Protein AF-A0AAN5D560-F1 (afdb_monomer_lite)

Radius of gyration: 18.94 Å; chains: 1; bounding box: 52×30×64 Å

Organism: NCBI:txid1317129

Structure (mmCIF, N/CA/C/O backbone):
data_AF-A0AAN5D560-F1
#
_entry.id   AF-A0AAN5D560-F1
#
loop_
_atom_site.group_PDB
_atom_site.id
_atom_site.type_symbol
_atom_site.label_atom_id
_atom_site.label_alt_id
_atom_site.label_comp_id
_atom_site.label_asym_id
_atom_site.label_entity_id
_atom_site.label_seq_id
_atom_site.pdbx_PDB_ins_code
_atom_site.Cartn_x
_atom_site.Cartn_y
_atom_site.Cartn_z
_atom_site.occupancy
_atom_site.B_iso_or_equiv
_atom_site.auth_seq_id
_atom_site.auth_comp_id
_atom_site.auth_asym_id
_atom_site.auth_atom_id
_atom_site.pdbx_PDB_model_num
ATOM 1 N N . MET A 1 1 ? -38.158 -0.049 -50.912 1.00 44.09 1 MET A N 1
ATOM 2 C CA . MET A 1 1 ? -36.738 -0.466 -51.011 1.00 44.09 1 MET A CA 1
ATOM 3 C C . MET A 1 1 ? -35.885 0.673 -50.455 1.00 44.09 1 MET A C 1
ATOM 5 O O . MET A 1 1 ? -36.046 1.778 -50.936 1.00 44.09 1 MET A O 1
ATOM 9 N N . ARG A 1 2 ? -35.278 0.492 -49.265 1.00 40.09 2 ARG A N 1
ATOM 10 C CA . ARG A 1 2 ? -33.822 0.258 -49.042 1.00 40.09 2 ARG A CA 1
ATOM 11 C C . ARG A 1 2 ? -32.979 1.523 -49.343 1.00 40.09 2 ARG A C 1
ATOM 13 O O . ARG A 1 2 ? -33.042 1.983 -50.466 1.00 40.09 2 ARG A O 1
ATOM 20 N N . ARG A 1 3 ? -32.136 2.101 -48.473 1.00 41.16 3 ARG A N 1
ATOM 21 C CA . ARG A 1 3 ? -31.584 1.776 -47.135 1.00 41.16 3 ARG A CA 1
ATOM 22 C C . ARG A 1 3 ? -31.164 3.099 -46.463 1.00 41.16 3 ARG A C 1
ATOM 24 O O . ARG A 1 3 ? -30.645 3.967 -47.154 1.00 41.16 3 ARG A O 1
ATOM 31 N N . ILE A 1 4 ? -31.324 3.220 -45.144 1.00 56.84 4 ILE A N 1
ATOM 32 C CA . ILE A 1 4 ? -30.676 4.275 -44.348 1.00 56.84 4 ILE A CA 1
ATOM 33 C C . ILE A 1 4 ? -29.247 3.809 -44.052 1.00 56.84 4 ILE A C 1
ATOM 35 O O . ILE A 1 4 ? -29.048 2.684 -43.595 1.00 56.84 4 ILE A O 1
ATOM 39 N N . VAL A 1 5 ? -28.263 4.657 -44.346 1.00 54.25 5 VAL A N 1
ATOM 40 C CA . VAL A 1 5 ? -26.858 4.443 -43.993 1.00 54.25 5 VAL A CA 1
ATOM 41 C C . VAL A 1 5 ? -26.605 5.190 -42.689 1.00 54.25 5 VAL A C 1
ATOM 43 O O . VAL A 1 5 ? -26.553 6.415 -42.678 1.00 54.25 5 VAL A O 1
ATOM 46 N N . VAL A 1 6 ? -26.478 4.453 -41.588 1.00 54.31 6 VAL A N 1
ATOM 47 C CA . VAL A 1 6 ? -25.946 4.986 -40.333 1.00 54.31 6 VAL A CA 1
ATOM 48 C C . VAL A 1 6 ? -24.498 4.524 -40.244 1.00 54.31 6 VAL A C 1
ATOM 50 O O . VAL A 1 6 ? -24.233 3.357 -39.967 1.00 54.31 6 VAL A O 1
ATOM 53 N N . ILE A 1 7 ? -23.560 5.425 -40.527 1.00 53.97 7 ILE A N 1
ATOM 54 C CA . ILE A 1 7 ? -22.139 5.197 -40.254 1.00 53.97 7 ILE A CA 1
ATOM 55 C C . ILE A 1 7 ? -21.874 5.772 -38.865 1.00 53.97 7 ILE A C 1
ATOM 57 O O . ILE A 1 7 ? -21.591 6.955 -38.718 1.00 53.97 7 ILE A O 1
ATOM 61 N N . PHE A 1 8 ? -21.983 4.927 -37.841 1.00 47.94 8 PHE A N 1
ATOM 62 C CA . PHE A 1 8 ? -21.254 5.141 -36.595 1.00 47.94 8 PHE A CA 1
ATOM 63 C C . PHE A 1 8 ? -19.938 4.381 -36.714 1.00 47.94 8 PHE A C 1
ATOM 65 O O . PHE A 1 8 ? -19.864 3.190 -36.426 1.00 47.94 8 PHE A O 1
ATOM 72 N N . LEU A 1 9 ? -18.890 5.074 -37.147 1.00 47.66 9 LEU A N 1
ATOM 73 C CA . LEU A 1 9 ? -17.526 4.659 -36.837 1.00 47.66 9 LEU A CA 1
ATOM 74 C C . LEU A 1 9 ? -17.157 5.272 -35.485 1.00 47.66 9 LEU A C 1
ATOM 76 O O . LEU A 1 9 ? -16.394 6.224 -35.404 1.00 47.66 9 LEU A O 1
ATOM 80 N N . ALA A 1 10 ? -17.721 4.714 -34.414 1.00 48.22 10 ALA A N 1
ATOM 81 C CA . ALA A 1 10 ? -17.128 4.821 -33.087 1.00 48.22 10 ALA A CA 1
ATOM 82 C C . ALA A 1 10 ? -16.192 3.619 -32.897 1.00 48.22 10 ALA A C 1
ATOM 84 O O . ALA A 1 10 ? -16.452 2.719 -32.107 1.00 48.22 10 ALA A O 1
ATOM 85 N N . LEU A 1 11 ? -15.119 3.572 -33.686 1.00 51.62 11 LEU A N 1
ATOM 86 C CA . LEU A 1 11 ? -13.966 2.728 -33.387 1.00 51.62 11 LEU A CA 1
ATOM 87 C C . LEU A 1 11 ? -12.731 3.613 -33.359 1.00 51.62 11 LEU A C 1
ATOM 89 O O . LEU A 1 11 ? -11.933 3.661 -34.288 1.00 51.62 11 LEU A O 1
ATOM 93 N N . GLN A 1 12 ? -12.598 4.315 -32.243 1.00 42.66 12 GLN A N 1
ATOM 94 C CA . GLN A 1 12 ? -11.295 4.649 -31.702 1.00 42.66 12 GLN A CA 1
ATOM 95 C C . GLN A 1 12 ? -11.265 4.166 -30.254 1.00 42.66 12 GLN A C 1
ATOM 97 O O . GLN A 1 12 ? -11.188 4.949 -29.317 1.00 42.66 12 GLN A O 1
ATOM 102 N N . LEU A 1 13 ? -11.298 2.837 -30.081 1.00 47.19 13 LEU A N 1
ATOM 103 C CA . LEU A 1 13 ? -10.567 2.222 -28.976 1.00 47.19 13 LEU A CA 1
ATOM 104 C C . LEU A 1 13 ? -9.081 2.413 -29.291 1.00 47.19 13 LEU A C 1
ATOM 106 O O . LEU A 1 13 ? -8.398 1.500 -29.748 1.00 47.19 13 LEU A O 1
ATOM 110 N N . VAL A 1 14 ? -8.592 3.638 -29.104 1.00 47.94 14 VAL A N 1
ATOM 111 C CA . VAL A 1 14 ? -7.164 3.882 -28.934 1.00 47.94 14 VAL A CA 1
ATOM 112 C C . VAL A 1 14 ? -6.854 3.426 -27.511 1.00 47.94 14 VAL A C 1
ATOM 114 O O . VAL A 1 14 ? -6.651 4.232 -26.613 1.00 47.94 14 VAL A O 1
ATOM 117 N N . HIS A 1 15 ? -6.841 2.112 -27.289 1.00 47.66 15 HIS A N 1
ATOM 118 C CA . HIS A 1 15 ? -5.953 1.563 -26.274 1.00 47.66 15 HIS A CA 1
ATOM 119 C C . HIS A 1 15 ? -4.576 1.616 -26.921 1.00 47.66 15 HIS A C 1
ATOM 121 O O . HIS A 1 15 ? -4.158 0.704 -27.635 1.00 47.66 15 HIS A O 1
ATOM 127 N N . GLY A 1 16 ? -3.975 2.803 -26.820 1.00 49.16 16 GLY A N 1
ATOM 128 C CA . GLY A 1 16 ? -2.650 3.078 -27.333 1.00 49.16 16 GLY A CA 1
ATOM 129 C C . GLY A 1 16 ? -1.675 2.038 -26.802 1.00 49.16 16 GLY A C 1
ATOM 130 O O . GLY A 1 16 ? -1.819 1.538 -25.690 1.00 49.16 16 GLY A O 1
ATOM 131 N N . VAL A 1 17 ? -0.703 1.708 -27.646 1.00 52.81 17 VAL A N 1
ATOM 132 C CA . VAL A 1 17 ? 0.553 1.040 -27.299 1.00 52.81 17 VAL A CA 1
ATOM 133 C C . VAL A 1 17 ? 0.926 1.349 -25.845 1.00 52.81 17 VAL A C 1
ATOM 135 O O . VAL A 1 17 ? 0.976 2.523 -25.491 1.00 52.81 17 VAL A O 1
ATOM 138 N N . GLY A 1 18 ? 1.126 0.307 -25.031 1.00 56.75 18 GLY A N 1
ATOM 139 C CA . GLY A 1 18 ? 1.333 0.377 -23.582 1.00 56.75 18 GLY A CA 1
ATOM 140 C C . GLY A 1 18 ? 2.465 1.313 -23.167 1.00 56.75 18 GLY A C 1
ATOM 141 O O . GLY A 1 18 ? 3.605 0.891 -22.995 1.00 56.75 18 GLY A O 1
ATOM 142 N N . ILE A 1 19 ? 2.138 2.592 -23.017 1.00 75.25 19 ILE A N 1
ATOM 143 C CA . ILE A 1 19 ? 3.024 3.627 -22.507 1.00 75.25 19 ILE A CA 1
ATOM 144 C C . ILE A 1 19 ? 2.510 3.936 -21.112 1.00 75.25 19 ILE A C 1
ATOM 146 O O . ILE A 1 19 ? 1.549 4.682 -20.932 1.00 75.25 19 ILE A O 1
ATOM 150 N N . CYS A 1 20 ? 3.130 3.292 -20.135 1.00 84.31 20 CYS A N 1
ATOM 151 C CA . CYS A 1 20 ? 2.898 3.609 -18.743 1.00 84.31 20 CYS A CA 1
ATOM 152 C C . CYS A 1 20 ? 3.415 5.022 -18.424 1.00 84.31 20 CYS A C 1
ATOM 154 O O . CYS A 1 20 ? 4.351 5.492 -19.086 1.00 84.31 20 CYS A O 1
ATOM 156 N N . PRO A 1 21 ? 2.814 5.724 -17.444 1.00 81.00 21 PRO A N 1
ATOM 157 C CA . PRO A 1 21 ? 3.358 6.977 -16.935 1.00 81.00 21 PRO A CA 1
ATOM 158 C C . PRO A 1 21 ? 4.854 6.860 -16.587 1.00 81.00 21 PRO A C 1
ATOM 160 O O . PRO A 1 21 ? 5.314 5.769 -16.230 1.00 81.00 21 PRO A O 1
ATOM 163 N N . PRO A 1 22 ? 5.626 7.961 -16.650 1.00 79.06 22 PRO A N 1
ATOM 164 C CA . PRO A 1 22 ? 7.009 7.965 -16.180 1.00 79.06 22 PRO A CA 1
ATOM 165 C C . PRO A 1 22 ? 7.124 7.360 -14.775 1.00 79.06 22 PRO A C 1
ATOM 167 O O . PRO A 1 22 ? 6.261 7.599 -13.936 1.00 79.06 22 PRO A O 1
ATOM 170 N N . GLU A 1 23 ? 8.182 6.581 -14.540 1.00 78.06 23 GLU A N 1
ATOM 171 C CA . GLU A 1 23 ? 8.447 5.855 -13.279 1.00 78.06 23 GLU A CA 1
ATOM 172 C C . GLU A 1 23 ? 7.518 4.664 -12.980 1.00 78.06 23 GLU A C 1
ATOM 174 O O . GLU A 1 23 ? 7.685 3.986 -11.967 1.00 78.06 23 GLU A O 1
ATOM 179 N N . SER A 1 24 ? 6.612 4.335 -13.904 1.00 86.69 24 SER A N 1
ATOM 180 C CA . SER A 1 24 ? 5.870 3.075 -13.889 1.00 86.69 24 SER A CA 1
ATOM 181 C C . SER A 1 24 ? 6.253 2.178 -15.060 1.00 86.69 24 SER A C 1
ATOM 183 O O . SER A 1 24 ? 6.720 2.622 -16.111 1.00 86.69 24 SER A O 1
ATOM 185 N N . GLU A 1 25 ? 6.070 0.886 -14.860 1.00 90.19 25 GLU A N 1
ATOM 186 C CA . GLU A 1 25 ? 6.401 -0.168 -15.803 1.00 90.19 25 GLU A CA 1
ATOM 187 C C . GLU A 1 25 ? 5.144 -0.932 -16.207 1.00 90.19 25 GLU A C 1
ATOM 189 O O . GLU A 1 25 ? 4.197 -1.075 -15.430 1.00 90.19 25 GLU A O 1
ATOM 194 N N . LEU A 1 26 ? 5.141 -1.413 -17.451 1.00 90.06 26 LEU A N 1
ATOM 195 C CA . LEU A 1 26 ? 4.068 -2.245 -17.972 1.00 90.06 26 LEU A CA 1
ATOM 196 C C . LEU A 1 26 ? 4.224 -3.660 -17.419 1.00 90.06 26 LEU A C 1
ATOM 198 O O . LEU A 1 26 ? 5.183 -4.363 -17.744 1.00 90.06 26 LEU A O 1
ATOM 202 N N . ILE A 1 27 ? 3.262 -4.069 -16.606 1.00 88.81 27 ILE A N 1
ATOM 203 C CA . ILE A 1 27 ? 3.154 -5.401 -16.022 1.00 88.81 27 ILE A CA 1
ATOM 204 C C . ILE A 1 27 ? 2.189 -6.247 -16.868 1.00 88.81 27 ILE A C 1
ATOM 206 O O . ILE A 1 27 ? 1.655 -5.819 -17.898 1.00 88.81 27 ILE A O 1
ATOM 210 N N . ARG A 1 28 ? 2.012 -7.510 -16.475 1.00 78.81 28 ARG A N 1
ATOM 211 C CA . ARG A 1 28 ? 1.077 -8.443 -17.103 1.00 78.81 28 ARG A CA 1
ATOM 212 C C . ARG A 1 28 ? -0.330 -7.834 -17.189 1.00 78.81 28 ARG A C 1
ATOM 214 O O . ARG A 1 28 ? -0.725 -7.027 -16.356 1.00 78.81 28 ARG A O 1
ATOM 221 N N . ASP A 1 29 ? -1.076 -8.240 -18.214 1.00 81.06 29 ASP A N 1
ATOM 222 C CA . ASP A 1 29 ? -2.484 -7.871 -18.421 1.00 81.06 29 ASP A CA 1
ATOM 223 C C . ASP A 1 29 ? -2.731 -6.372 -18.698 1.00 81.06 29 ASP A C 1
ATOM 225 O O . ASP A 1 29 ? -3.867 -5.906 -18.672 1.00 81.06 29 ASP A O 1
ATOM 229 N N . GLY A 1 30 ? -1.679 -5.626 -19.061 1.00 83.31 30 GLY A N 1
ATOM 230 C CA . GLY A 1 30 ? -1.783 -4.219 -19.460 1.00 83.31 30 GLY A CA 1
ATOM 231 C C . GLY A 1 30 ? -1.808 -3.237 -18.288 1.00 83.31 30 GLY A C 1
ATOM 232 O O . GLY A 1 30 ? -2.065 -2.054 -18.497 1.00 83.31 30 GLY A O 1
ATOM 233 N N . GLU A 1 31 ? -1.548 -3.714 -17.071 1.00 89.00 31 GLU A N 1
ATOM 234 C CA . GLU A 1 31 ? -1.501 -2.888 -15.870 1.00 89.00 31 GLU A CA 1
ATOM 235 C C . GLU A 1 31 ? -0.158 -2.155 -15.766 1.00 89.00 31 GLU A C 1
ATOM 237 O O . GLU A 1 31 ? 0.902 -2.754 -15.942 1.00 89.00 31 GLU A O 1
ATOM 242 N N . CYS A 1 32 ? -0.190 -0.863 -15.449 1.00 92.06 32 CYS A N 1
ATOM 243 C CA . CYS A 1 32 ? 1.009 -0.092 -15.134 1.00 92.06 32 CYS A CA 1
ATOM 244 C C . CYS A 1 32 ? 1.190 -0.027 -13.618 1.00 92.06 32 CYS A C 1
ATOM 246 O O . CYS A 1 32 ? 0.273 0.395 -12.913 1.00 92.06 32 CYS A O 1
ATOM 248 N N . ARG A 1 33 ? 2.369 -0.403 -13.116 1.00 93.94 33 ARG A N 1
ATOM 249 C CA . ARG A 1 33 ? 2.697 -0.332 -11.682 1.00 93.94 33 ARG A CA 1
ATOM 250 C C . ARG A 1 33 ? 4.047 0.336 -11.470 1.00 93.94 33 ARG A C 1
ATOM 252 O O . ARG A 1 33 ? 4.892 0.325 -12.356 1.00 93.94 33 ARG A O 1
ATOM 259 N N . GLY A 1 34 ? 4.248 0.942 -10.309 1.00 92.25 34 GLY A N 1
ATOM 260 C CA . GLY A 1 34 ? 5.517 1.573 -9.964 1.00 92.25 34 GLY A CA 1
ATOM 261 C C . GLY A 1 34 ? 5.421 2.420 -8.704 1.00 92.25 34 GLY A C 1
ATOM 262 O O . GLY A 1 34 ? 4.345 2.589 -8.127 1.00 92.25 34 GLY A O 1
ATOM 263 N N . ASN A 1 35 ? 6.565 2.958 -8.291 1.00 89.31 35 ASN A N 1
ATOM 264 C CA . ASN A 1 35 ? 6.639 3.945 -7.221 1.00 89.31 35 ASN A CA 1
ATOM 265 C C . ASN A 1 35 ? 6.505 5.349 -7.820 1.00 89.31 35 ASN A C 1
ATOM 267 O O . ASN A 1 35 ? 7.040 5.605 -8.891 1.00 89.31 35 ASN A O 1
ATOM 271 N N . TYR A 1 36 ? 5.817 6.254 -7.120 1.00 89.44 36 TYR A N 1
ATOM 272 C CA . TYR A 1 36 ? 5.607 7.629 -7.596 1.00 89.44 36 TYR A CA 1
ATOM 273 C C . TYR A 1 36 ? 6.297 8.682 -6.724 1.00 89.44 36 TYR A C 1
ATOM 275 O O . TYR A 1 36 ? 6.982 9.569 -7.216 1.00 89.44 36 TYR A O 1
ATOM 283 N N . THR A 1 37 ? 6.117 8.616 -5.404 1.00 89.56 37 THR A N 1
ATOM 284 C CA . THR A 1 37 ? 6.748 9.557 -4.474 1.00 89.56 37 THR A CA 1
ATOM 285 C C . THR A 1 37 ? 6.914 8.924 -3.105 1.00 89.56 37 THR A C 1
ATOM 287 O O . THR A 1 37 ? 6.156 8.037 -2.715 1.00 89.56 37 THR A O 1
ATOM 290 N N . ARG A 1 38 ? 7.876 9.437 -2.340 1.00 88.19 38 ARG A N 1
ATOM 291 C CA . ARG A 1 38 ? 7.984 9.167 -0.905 1.00 88.19 38 ARG A CA 1
ATOM 292 C C . ARG A 1 38 ? 7.049 10.097 -0.140 1.00 88.19 38 ARG A C 1
ATOM 294 O O . ARG A 1 38 ? 6.851 11.245 -0.545 1.00 88.19 38 ARG A O 1
ATOM 301 N N . ILE A 1 39 ? 6.493 9.612 0.965 1.00 86.69 39 ILE A N 1
ATOM 302 C CA . ILE A 1 39 ? 5.667 10.410 1.874 1.00 86.69 39 ILE A CA 1
ATOM 303 C C . ILE A 1 39 ? 6.186 10.273 3.304 1.00 86.69 39 ILE A C 1
ATOM 305 O O . ILE A 1 39 ? 6.670 9.219 3.701 1.00 86.69 39 ILE A O 1
ATOM 309 N N . SER A 1 40 ? 6.104 11.358 4.072 1.00 77.44 40 SER A N 1
ATOM 310 C CA . SER A 1 40 ? 6.620 11.444 5.445 1.00 77.44 40 SER A CA 1
ATOM 311 C C . SER A 1 40 ? 5.469 11.614 6.440 1.00 77.44 40 SER A C 1
ATOM 313 O O . SER A 1 40 ? 5.402 12.610 7.158 1.00 77.44 40 SER A O 1
ATOM 315 N N . THR A 1 41 ? 4.530 10.668 6.448 1.00 76.25 41 THR A N 1
ATOM 316 C CA . THR A 1 41 ? 3.327 10.693 7.302 1.00 76.25 41 THR A CA 1
ATOM 317 C C . THR A 1 41 ? 3.030 9.296 7.837 1.00 76.25 41 THR A C 1
ATOM 319 O O . THR A 1 41 ? 3.248 8.317 7.125 1.00 76.25 41 THR A O 1
ATOM 322 N N . THR A 1 42 ? 2.487 9.196 9.050 1.00 67.38 42 THR A N 1
ATOM 323 C CA . THR A 1 42 ? 2.087 7.927 9.686 1.00 67.38 42 THR A CA 1
ATOM 324 C C . THR A 1 42 ? 0.594 7.928 10.038 1.00 67.38 42 THR A C 1
ATOM 326 O O . THR A 1 42 ? -0.073 8.963 9.965 1.00 67.38 42 THR A O 1
ATOM 329 N N . GLY A 1 43 ? 0.044 6.760 10.391 1.00 72.44 43 GLY A N 1
ATOM 330 C CA . GLY A 1 43 ? -1.365 6.616 10.783 1.00 72.44 43 GLY A CA 1
ATOM 331 C C . GLY A 1 43 ? -2.339 7.071 9.692 1.00 72.44 43 GLY A C 1
ATOM 332 O O . GLY A 1 43 ? -2.016 7.013 8.507 1.00 72.44 43 GLY A O 1
ATOM 333 N N . LYS A 1 44 ? -3.523 7.557 10.077 1.00 73.75 44 LYS A N 1
ATOM 334 C CA . LYS A 1 44 ? -4.608 8.014 9.180 1.00 73.75 44 LYS A CA 1
ATOM 335 C C . LYS A 1 44 ? -4.196 8.989 8.073 1.00 73.75 44 LYS A C 1
ATOM 337 O O . LYS A 1 44 ? -4.814 9.018 7.007 1.00 73.75 44 LYS A O 1
ATOM 342 N N . GLU A 1 45 ? -3.200 9.833 8.331 1.00 86.75 45 GLU A N 1
ATOM 343 C CA . GLU A 1 45 ? -2.725 10.814 7.351 1.00 86.75 45 GLU A CA 1
ATOM 344 C C . GLU A 1 45 ? -1.984 10.145 6.190 1.00 86.75 45 GLU A C 1
ATOM 346 O O . GLU A 1 45 ? -2.071 10.632 5.062 1.00 86.75 45 GLU A O 1
ATOM 351 N N . GLY A 1 46 ? -1.347 8.994 6.439 1.00 89.19 46 GLY A N 1
ATOM 352 C CA . GLY A 1 46 ? -0.666 8.186 5.429 1.00 89.19 46 GLY A CA 1
ATOM 353 C C . GLY A 1 46 ? -1.590 7.791 4.285 1.00 89.19 46 GLY A C 1
ATOM 354 O O . GLY A 1 46 ? -1.380 8.222 3.153 1.00 89.19 46 GLY A O 1
ATOM 355 N N . LEU A 1 47 ? -2.659 7.049 4.582 1.00 92.56 47 LEU A N 1
ATOM 356 C CA . LEU A 1 47 ? -3.612 6.584 3.573 1.00 92.56 47 LEU A CA 1
ATOM 357 C C . LEU A 1 47 ? -4.222 7.733 2.755 1.00 92.56 47 LEU A C 1
ATOM 359 O O . LEU A 1 47 ? -4.251 7.671 1.527 1.00 92.56 47 LEU A O 1
ATOM 363 N N . LYS A 1 48 ? -4.666 8.813 3.415 1.00 93.25 48 LYS A N 1
ATOM 364 C CA . LYS A 1 48 ? -5.220 9.989 2.718 1.00 93.25 48 LYS A CA 1
ATOM 365 C C . LYS A 1 48 ? -4.203 10.622 1.771 1.00 93.25 48 LYS A C 1
ATOM 367 O O . LYS A 1 48 ? -4.555 10.998 0.653 1.00 93.25 48 LYS A O 1
ATOM 372 N N . THR A 1 49 ? -2.952 10.729 2.215 1.00 94.62 49 THR A N 1
ATOM 373 C CA . THR A 1 49 ? -1.867 11.294 1.410 1.00 94.62 49 THR A CA 1
ATOM 374 C C . THR A 1 49 ? -1.571 10.411 0.201 1.00 94.62 49 THR A C 1
ATOM 376 O O . THR A 1 49 ? -1.465 10.938 -0.905 1.00 94.62 49 THR A O 1
ATOM 379 N N . VAL A 1 50 ? -1.512 9.083 0.364 1.00 93.94 50 VAL A N 1
ATOM 380 C CA . VAL A 1 50 ? -1.277 8.156 -0.759 1.00 93.94 50 VAL A CA 1
ATOM 381 C C . VAL A 1 50 ? -2.418 8.196 -1.770 1.00 93.94 50 VAL A C 1
ATOM 383 O O . VAL A 1 50 ? -2.147 8.340 -2.959 1.00 93.94 50 VAL A O 1
ATOM 386 N N . ILE A 1 51 ? -3.681 8.165 -1.327 1.00 94.38 51 ILE A N 1
ATOM 387 C CA . ILE A 1 51 ? -4.842 8.304 -2.227 1.00 94.38 51 ILE A CA 1
ATOM 388 C C . ILE A 1 51 ? -4.740 9.602 -3.036 1.00 94.38 51 ILE A C 1
ATOM 390 O O . ILE A 1 51 ? -4.893 9.584 -4.259 1.00 94.38 51 ILE A O 1
ATOM 394 N N . SER A 1 52 ? -4.433 10.721 -2.371 1.00 95.00 52 SER A N 1
ATOM 395 C CA . SER A 1 52 ? -4.262 12.010 -3.043 1.00 95.00 52 SER A CA 1
ATOM 396 C C . SER A 1 52 ? -3.125 11.972 -4.064 1.00 95.00 52 SER A C 1
ATOM 398 O O . SER A 1 52 ? -3.304 12.455 -5.179 1.00 95.00 52 SER A O 1
ATOM 400 N N . LYS A 1 53 ? -1.968 11.399 -3.711 1.00 94.25 53 LYS A N 1
ATOM 401 C CA . LYS A 1 53 ? -0.786 11.364 -4.581 1.00 94.25 53 LYS A CA 1
ATOM 402 C C . LYS A 1 53 ? -0.952 10.450 -5.786 1.00 94.25 53 LYS A C 1
ATOM 404 O O . LYS A 1 53 ? -0.614 10.864 -6.888 1.00 94.25 53 LYS A O 1
ATOM 409 N N . CYS A 1 54 ? -1.530 9.266 -5.619 1.00 93.75 54 CYS A N 1
ATOM 410 C CA . CYS A 1 54 ? -1.842 8.390 -6.748 1.00 93.75 54 CYS A CA 1
ATOM 411 C C . CYS A 1 54 ? -2.874 9.032 -7.693 1.00 93.75 54 CYS A C 1
ATOM 413 O O . CYS A 1 54 ? -2.731 8.947 -8.912 1.00 93.75 54 CYS A O 1
ATOM 415 N N . SER A 1 55 ? -3.855 9.763 -7.153 1.00 93.81 55 SER A N 1
ATOM 416 C CA . SER A 1 55 ? -4.869 10.445 -7.969 1.00 93.81 55 SER A CA 1
ATOM 417 C C . SER A 1 55 ? -4.292 11.558 -8.858 1.00 93.81 55 SER A C 1
ATOM 419 O O . SER A 1 55 ? -4.831 11.799 -9.937 1.00 93.81 55 SER A O 1
ATOM 421 N N . GLU A 1 56 ? -3.188 12.211 -8.459 1.00 93.62 56 GLU A N 1
ATOM 422 C CA . GLU A 1 56 ? -2.498 13.231 -9.278 1.00 93.62 56 GLU A CA 1
ATOM 423 C C . GLU A 1 56 ? -2.047 12.675 -10.641 1.00 93.62 56 GLU A C 1
ATOM 425 O O . GLU A 1 56 ? -2.008 13.417 -11.623 1.00 93.62 56 GLU A O 1
ATOM 430 N N . ILE A 1 57 ? -1.755 11.372 -10.711 1.00 90.69 57 ILE A N 1
ATOM 431 C CA . ILE A 1 57 ? -1.309 10.670 -11.923 1.00 90.69 57 ILE A CA 1
ATOM 432 C C . ILE A 1 57 ? -2.358 9.695 -12.471 1.00 90.69 57 ILE A C 1
ATOM 434 O O . ILE A 1 57 ? -2.022 8.816 -13.260 1.00 90.69 57 ILE A O 1
ATOM 438 N N . GLN A 1 58 ? -3.626 9.847 -12.067 1.00 90.69 58 GLN A N 1
ATOM 439 C CA . GLN A 1 58 ? -4.730 8.963 -12.472 1.00 90.69 58 GLN A CA 1
ATOM 440 C C . GLN A 1 58 ? -4.479 7.481 -12.131 1.00 90.69 58 GLN A C 1
ATOM 442 O O . GLN A 1 58 ? -4.920 6.588 -12.852 1.00 90.69 58 GLN A O 1
ATOM 447 N N . ALA A 1 59 ? -3.772 7.222 -11.029 1.00 92.19 59 ALA A N 1
ATOM 448 C CA . ALA A 1 59 ? -3.491 5.887 -10.517 1.00 92.19 59 ALA A CA 1
ATOM 449 C C . ALA A 1 59 ? -4.250 5.615 -9.210 1.00 92.19 59 ALA A C 1
ATOM 451 O O . ALA A 1 59 ? -4.792 6.521 -8.571 1.00 92.19 59 ALA A O 1
ATOM 452 N N . HIS A 1 60 ? -4.220 4.357 -8.778 1.00 95.06 60 HIS A N 1
ATOM 453 C CA . HIS A 1 60 ? -4.704 3.935 -7.469 1.00 95.06 60 HIS A CA 1
ATOM 454 C C . HIS A 1 60 ? -3.531 3.594 -6.541 1.00 95.06 60 HIS A C 1
ATOM 456 O O . HIS A 1 60 ? -2.468 3.188 -7.020 1.00 95.06 60 HIS A O 1
ATOM 462 N N . PRO A 1 61 ? -3.702 3.749 -5.216 1.00 95.69 61 PRO A N 1
ATOM 463 C CA . PRO A 1 61 ? -2.811 3.128 -4.242 1.00 95.69 61 PRO A CA 1
ATOM 464 C C . PRO A 1 61 ? -2.712 1.613 -4.447 1.00 95.69 61 PRO A C 1
ATOM 466 O O . PRO A 1 61 ? -3.569 1.006 -5.088 1.00 95.69 61 PRO A O 1
ATOM 469 N N . VAL A 1 62 ? -1.696 0.995 -3.842 1.00 95.94 62 VAL A N 1
ATOM 470 C CA . VAL A 1 62 ? -1.459 -0.451 -3.943 1.00 95.94 62 VAL A CA 1
ATOM 471 C C . VAL A 1 62 ? -2.694 -1.251 -3.522 1.00 95.94 62 VAL A C 1
ATOM 473 O O . VAL A 1 62 ? -3.123 -1.171 -2.370 1.00 95.94 62 VAL A O 1
ATOM 476 N N . TYR A 1 63 ? -3.208 -2.064 -4.443 1.00 96.44 63 TYR A N 1
ATOM 477 C CA . TYR A 1 63 ? -4.197 -3.111 -4.203 1.00 96.44 63 TYR A CA 1
ATOM 478 C C . TYR A 1 63 ? -3.614 -4.478 -4.571 1.00 96.44 63 TYR A C 1
ATOM 480 O O . TYR A 1 63 ? -2.682 -4.576 -5.378 1.00 96.44 63 TYR A O 1
ATOM 488 N N . ILE A 1 64 ? -4.125 -5.541 -3.944 1.00 96.88 64 ILE A N 1
ATOM 489 C CA . ILE A 1 64 ? -3.645 -6.909 -4.158 1.00 96.88 64 ILE A CA 1
ATOM 490 C C . ILE A 1 64 ? -4.829 -7.880 -4.168 1.00 96.88 64 ILE A C 1
ATOM 492 O O . ILE A 1 64 ? -5.443 -8.133 -3.138 1.00 96.88 64 ILE A O 1
ATOM 496 N N . HIS A 1 65 ? -5.076 -8.464 -5.336 1.00 96.56 65 HIS A N 1
ATOM 497 C CA . HIS A 1 65 ? -6.119 -9.444 -5.655 1.00 96.56 65 HIS A CA 1
ATOM 498 C C . HIS A 1 65 ? -5.555 -10.823 -6.002 1.00 96.56 65 HIS A C 1
ATOM 500 O O . HIS A 1 65 ? -6.292 -11.791 -6.189 1.00 96.56 65 HIS A O 1
ATOM 506 N N . ASN A 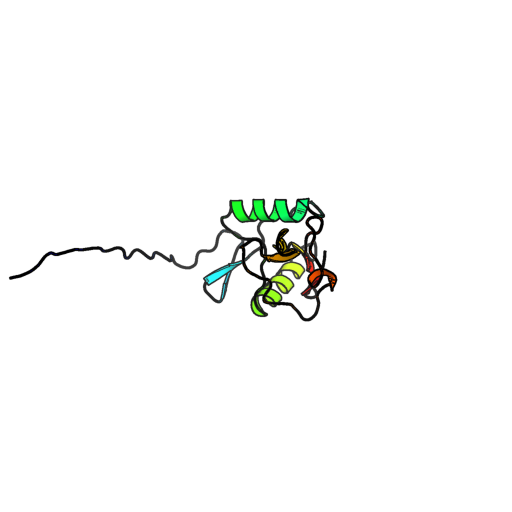1 66 ? -4.235 -10.947 -6.157 1.00 95.62 66 ASN A N 1
ATOM 507 C CA . ASN A 1 66 ? -3.617 -12.215 -6.517 1.00 95.62 66 ASN A CA 1
ATOM 508 C C . ASN A 1 66 ? -2.139 -12.300 -6.110 1.00 95.62 66 ASN A C 1
ATOM 510 O O . ASN A 1 66 ? -1.496 -11.330 -5.711 1.00 95.62 66 ASN A O 1
ATOM 514 N N . TYR A 1 67 ? -1.590 -13.507 -6.257 1.00 95.56 67 TYR A N 1
ATOM 515 C CA . TYR A 1 67 ? -0.204 -13.821 -5.915 1.00 95.56 67 TYR A CA 1
ATOM 516 C C . TYR A 1 67 ? 0.837 -13.058 -6.751 1.00 95.56 67 TYR A C 1
ATOM 518 O O . TYR A 1 67 ? 1.930 -12.775 -6.26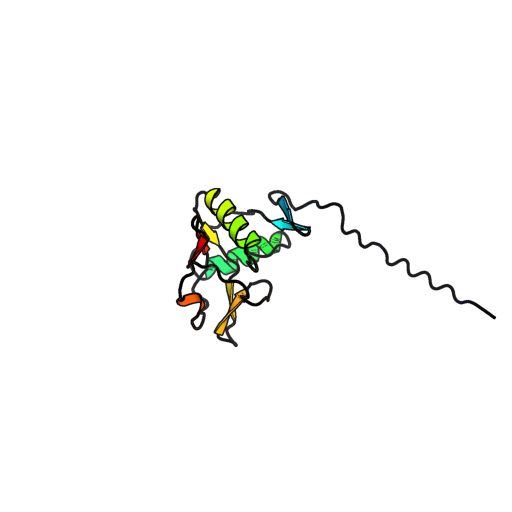1 1.00 95.56 67 TYR A O 1
ATOM 526 N N . GLU A 1 68 ? 0.527 -12.726 -8.007 1.00 95.38 68 GLU A N 1
ATOM 527 C CA . GLU A 1 68 ? 1.447 -11.976 -8.868 1.00 95.38 68 GLU A CA 1
ATOM 528 C C . GLU A 1 68 ? 1.609 -10.543 -8.346 1.00 95.38 68 GLU A C 1
ATOM 530 O O . GLU A 1 68 ? 2.738 -10.109 -8.127 1.00 95.38 68 GLU A O 1
ATOM 535 N N . GLN A 1 69 ? 0.503 -9.875 -8.011 1.00 95.69 69 GLN A N 1
ATOM 536 C CA . GLN A 1 69 ? 0.506 -8.559 -7.363 1.00 95.69 69 GLN A CA 1
ATOM 537 C C . GLN A 1 69 ? 1.234 -8.586 -6.015 1.00 95.69 69 GLN A C 1
ATOM 539 O O . GLN A 1 69 ? 2.085 -7.735 -5.761 1.00 95.69 69 GLN A O 1
ATOM 544 N N . GLN A 1 70 ? 0.970 -9.595 -5.175 1.00 96.56 70 GLN A N 1
ATOM 545 C CA . GLN A 1 70 ? 1.696 -9.789 -3.915 1.00 96.56 70 GLN A CA 1
ATOM 546 C C . GLN A 1 70 ? 3.210 -9.853 -4.147 1.00 96.56 70 GLN A C 1
ATOM 548 O O . GLN A 1 70 ? 3.975 -9.162 -3.481 1.00 96.56 70 GLN A O 1
ATOM 553 N N . SER A 1 71 ? 3.642 -10.682 -5.098 1.00 95.88 71 SER A N 1
ATOM 554 C CA . SER A 1 71 ? 5.062 -10.892 -5.393 1.00 95.88 71 SER A CA 1
ATOM 555 C C . SER A 1 71 ? 5.723 -9.629 -5.943 1.00 95.88 71 SER A C 1
ATOM 557 O O . SER A 1 71 ? 6.851 -9.310 -5.568 1.00 95.88 71 SER A O 1
ATOM 559 N N . TYR A 1 72 ? 5.005 -8.889 -6.788 1.00 95.50 72 TYR A N 1
ATOM 560 C CA . TYR A 1 72 ? 5.457 -7.616 -7.330 1.00 95.50 72 TYR A CA 1
ATOM 561 C C . TYR A 1 72 ? 5.743 -6.596 -6.222 1.00 95.50 72 TYR A C 1
ATOM 563 O O . TYR A 1 72 ? 6.838 -6.037 -6.157 1.00 95.50 72 TYR A O 1
ATOM 571 N N . TRP A 1 73 ? 4.794 -6.392 -5.305 1.00 95.81 73 TRP A N 1
ATOM 572 C CA . TRP A 1 73 ? 4.944 -5.392 -4.247 1.00 95.81 73 TRP A CA 1
ATOM 573 C C . TRP A 1 73 ? 5.953 -5.796 -3.162 1.00 95.81 73 TRP A C 1
ATOM 575 O O . TRP A 1 73 ? 6.592 -4.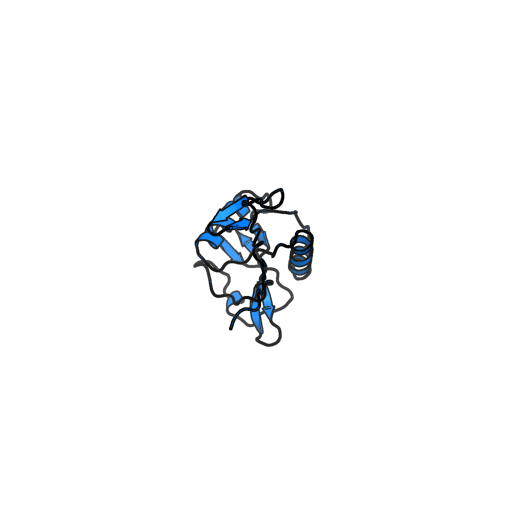917 -2.587 1.00 95.81 73 TRP A O 1
ATOM 585 N N . ILE A 1 74 ? 6.187 -7.099 -2.947 1.00 96.69 74 ILE A N 1
ATOM 586 C CA . ILE A 1 74 ? 7.327 -7.593 -2.150 1.00 96.69 74 ILE A CA 1
ATOM 587 C C . ILE A 1 74 ? 8.654 -7.175 -2.784 1.00 96.69 74 ILE A C 1
ATOM 589 O O . ILE A 1 74 ? 9.551 -6.689 -2.099 1.00 96.69 74 ILE A O 1
ATOM 593 N N . TRP A 1 75 ? 8.800 -7.372 -4.096 1.00 95.62 75 TRP A N 1
ATOM 594 C CA . TRP A 1 75 ? 10.028 -6.991 -4.784 1.00 95.62 75 TRP A CA 1
ATOM 595 C C . TRP A 1 75 ? 10.237 -5.474 -4.737 1.00 95.62 75 TRP A C 1
ATOM 597 O O . TRP A 1 75 ? 11.320 -5.013 -4.384 1.00 95.62 75 TRP A O 1
ATOM 607 N N . GLN A 1 76 ? 9.185 -4.693 -4.990 1.00 95.25 76 GLN A N 1
ATOM 608 C CA . GLN A 1 76 ? 9.256 -3.234 -4.908 1.00 95.25 76 GLN A CA 1
ATOM 609 C C . GLN A 1 76 ? 9.633 -2.747 -3.503 1.00 95.25 76 GLN A C 1
ATOM 611 O O . GLN A 1 76 ? 10.489 -1.872 -3.380 1.00 95.25 76 GLN A O 1
ATOM 616 N N . SER A 1 77 ? 9.080 -3.329 -2.432 1.00 95.25 77 SER A N 1
ATOM 617 C CA . SER A 1 77 ? 9.407 -2.908 -1.060 1.00 95.25 77 SER A CA 1
ATOM 618 C C . SER A 1 77 ? 10.866 -3.196 -0.689 1.00 95.25 77 SER A C 1
ATOM 620 O O . SER A 1 77 ? 11.454 -2.483 0.122 1.00 95.25 77 SER A O 1
ATOM 622 N N . GLN A 1 78 ? 11.506 -4.190 -1.312 1.00 96.12 78 GLN A N 1
ATOM 623 C CA . GLN A 1 78 ? 12.940 -4.453 -1.135 1.00 96.12 78 GLN A CA 1
ATOM 624 C C . GLN A 1 78 ? 13.817 -3.383 -1.795 1.00 96.12 78 GLN A C 1
ATOM 626 O O . GLN A 1 78 ? 14.934 -3.139 -1.322 1.00 96.12 78 GLN A O 1
ATOM 631 N N . MET A 1 79 ? 13.304 -2.735 -2.843 1.00 91.81 79 MET A N 1
ATOM 632 C CA . MET A 1 79 ? 13.991 -1.696 -3.610 1.00 91.81 79 MET A CA 1
ATOM 633 C C . MET A 1 79 ? 13.854 -0.297 -2.990 1.00 91.81 79 MET A C 1
ATOM 635 O O . MET A 1 79 ? 14.661 0.575 -3.308 1.00 91.81 79 MET A O 1
ATOM 639 N N . THR A 1 80 ? 12.891 -0.076 -2.087 1.00 89.06 80 THR A N 1
ATOM 640 C CA . THR A 1 80 ? 12.760 1.190 -1.345 1.00 89.06 80 THR A CA 1
ATOM 641 C C . THR A 1 80 ? 13.697 1.245 -0.132 1.00 89.06 80 THR A C 1
ATOM 643 O O . THR A 1 80 ? 14.159 0.214 0.378 1.00 89.06 80 THR A O 1
ATOM 646 N N . ASP A 1 81 ? 14.004 2.455 0.346 1.00 90.56 81 ASP A N 1
ATOM 647 C CA . ASP A 1 81 ? 14.816 2.649 1.559 1.00 90.56 81 ASP A CA 1
ATOM 648 C C . ASP A 1 81 ? 13.999 2.334 2.818 1.00 90.56 81 ASP A C 1
ATOM 650 O O . ASP A 1 81 ? 14.526 1.837 3.812 1.00 90.56 81 ASP A O 1
ATOM 654 N N . GLU A 1 82 ? 12.693 2.580 2.747 1.00 90.19 82 GLU A N 1
ATOM 655 C CA . GLU A 1 82 ? 11.714 2.418 3.817 1.00 90.19 82 GLU A CA 1
ATOM 656 C C . GLU A 1 82 ? 11.359 0.945 4.080 1.00 90.19 82 GLU A C 1
ATOM 658 O O . GLU A 1 82 ? 10.693 0.639 5.071 1.00 90.19 82 GLU A O 1
ATOM 663 N N . LYS A 1 83 ? 11.792 0.025 3.202 1.00 93.81 83 LYS A N 1
ATOM 664 C CA . LYS A 1 83 ? 11.577 -1.431 3.315 1.00 93.81 83 LYS A CA 1
ATOM 665 C C . LYS A 1 83 ? 10.110 -1.825 3.518 1.00 93.81 83 LYS A C 1
ATOM 667 O O . LYS A 1 83 ? 9.797 -2.865 4.094 1.00 93.81 83 LYS A O 1
ATOM 672 N N . SER A 1 84 ? 9.212 -0.974 3.042 1.00 93.75 84 SER A N 1
ATOM 673 C CA . SER A 1 84 ? 7.767 -1.138 3.103 1.00 93.75 84 SER A CA 1
ATOM 674 C C . SER A 1 84 ? 7.097 -0.214 2.089 1.00 93.75 84 SER A C 1
ATOM 676 O O . SER A 1 84 ? 7.697 0.766 1.636 1.00 93.75 84 SER A O 1
ATOM 678 N N . ILE A 1 85 ? 5.865 -0.545 1.705 1.00 95.00 85 ILE A N 1
ATOM 679 C CA . ILE A 1 85 ? 5.032 0.268 0.809 1.00 95.00 85 ILE A CA 1
ATOM 680 C C . ILE A 1 85 ? 3.639 0.388 1.416 1.00 95.00 85 ILE A C 1
ATOM 682 O O . ILE A 1 85 ? 3.082 -0.604 1.878 1.00 95.00 85 ILE A O 1
ATOM 686 N N . ILE A 1 86 ? 3.071 1.594 1.398 1.00 95.25 86 ILE A N 1
ATOM 687 C CA . ILE A 1 86 ? 1.712 1.837 1.889 1.00 95.25 86 ILE A CA 1
ATOM 688 C C . ILE A 1 86 ? 0.678 1.262 0.923 1.00 95.25 86 ILE A C 1
ATOM 690 O O . ILE A 1 86 ? 0.727 1.480 -0.288 1.00 95.25 86 ILE A O 1
ATOM 694 N N . MET A 1 87 ? -0.281 0.554 1.502 1.00 95.56 87 MET A N 1
ATOM 695 C CA . MET A 1 87 ? -1.382 -0.107 0.826 1.00 95.56 87 MET A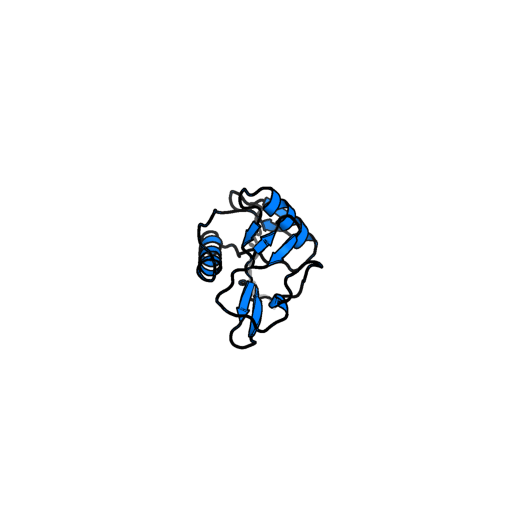 CA 1
ATOM 696 C C . MET A 1 87 ? -2.633 0.771 0.807 1.00 95.56 87 MET A C 1
ATOM 698 O O . MET A 1 87 ? -2.879 1.564 1.715 1.00 95.56 87 MET A O 1
ATOM 702 N N . GLY A 1 88 ? -3.470 0.580 -0.207 1.00 96.19 88 GLY A N 1
ATOM 703 C CA . GLY A 1 88 ? -4.761 1.242 -0.365 1.00 96.19 88 GLY A CA 1
ATOM 704 C C . GLY A 1 88 ? -5.890 0.656 0.479 1.00 96.19 88 GLY A C 1
ATOM 705 O O . GLY A 1 88 ? -7.040 0.787 0.075 1.00 96.19 88 GLY A O 1
ATOM 706 N N . LEU A 1 89 ? -5.606 -0.029 1.591 1.00 95.75 89 LEU A N 1
ATOM 707 C CA . LEU A 1 89 ? -6.653 -0.577 2.457 1.00 95.75 89 LEU A CA 1
ATOM 708 C C . LEU A 1 89 ? -7.318 0.545 3.252 1.00 95.75 89 LEU A C 1
ATOM 710 O O . LEU A 1 89 ? -6.661 1.250 4.017 1.00 95.75 89 LEU A O 1
ATOM 714 N N . MET A 1 90 ? -8.633 0.672 3.1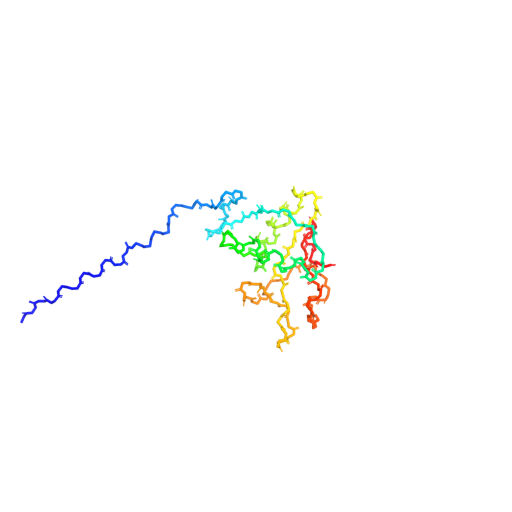06 1.00 95.19 90 MET A N 1
ATOM 715 C CA . MET A 1 90 ? -9.463 1.621 3.835 1.00 95.19 90 MET A CA 1
ATOM 716 C C . MET A 1 90 ? -10.578 0.911 4.598 1.00 95.19 90 MET A C 1
ATOM 718 O O . MET A 1 90 ? -10.993 -0.193 4.253 1.00 95.19 90 MET A O 1
ATOM 722 N N . CYS A 1 91 ? -11.058 1.556 5.656 1.00 95.56 91 CYS A N 1
ATOM 723 C CA . CYS A 1 91 ? -12.179 1.053 6.431 1.00 95.56 91 CYS A CA 1
ATOM 724 C C . CYS A 1 91 ? -13.501 1.516 5.813 1.00 95.56 91 CYS A C 1
ATOM 726 O O . CYS A 1 91 ? -13.766 2.721 5.770 1.00 95.56 91 CYS A O 1
ATOM 728 N N . ASP A 1 92 ? -14.332 0.573 5.373 1.00 95.50 92 ASP A N 1
ATOM 729 C CA . ASP A 1 92 ? -15.743 0.836 5.106 1.00 95.50 92 ASP A CA 1
ATOM 730 C C . ASP A 1 92 ? -16.475 0.955 6.445 1.00 95.50 92 ASP A C 1
ATOM 732 O O . ASP A 1 92 ? -16.641 -0.023 7.172 1.00 95.50 92 ASP A O 1
ATOM 736 N N . VAL A 1 93 ? -16.891 2.172 6.790 1.00 93.00 93 VAL A N 1
ATOM 737 C CA . VAL A 1 93 ? -17.508 2.476 8.088 1.00 93.00 93 VAL A CA 1
ATOM 738 C C . VAL A 1 93 ? -18.886 1.840 8.264 1.00 93.00 93 VAL A C 1
ATOM 740 O O . VAL A 1 93 ? -19.295 1.615 9.405 1.00 93.00 93 VAL A O 1
ATOM 743 N N . ASP A 1 94 ? -19.578 1.523 7.167 1.00 94.44 94 ASP A N 1
ATOM 744 C CA . ASP A 1 94 ? -20.922 0.950 7.211 1.00 94.44 94 ASP A CA 1
ATOM 745 C C . ASP A 1 94 ? -20.855 -0.563 7.440 1.00 94.44 94 ASP A C 1
ATOM 747 O O . ASP A 1 94 ? -21.513 -1.095 8.340 1.00 94.44 94 ASP A O 1
ATOM 751 N N . SER A 1 95 ? -20.025 -1.268 6.664 1.00 95.19 95 SER A N 1
ATOM 752 C CA . SER A 1 95 ? -19.837 -2.719 6.820 1.00 95.19 95 SER A CA 1
ATOM 753 C C . SER A 1 95 ? -18.829 -3.100 7.905 1.00 95.19 95 SER A C 1
ATOM 755 O O . SER A 1 95 ? -18.791 -4.261 8.320 1.00 95.19 95 SER A O 1
ATOM 757 N N . LYS A 1 96 ? -18.024 -2.131 8.362 1.00 95.50 96 LYS A N 1
ATOM 758 C CA . LYS A 1 96 ? -16.865 -2.294 9.251 1.00 95.50 96 LYS A CA 1
ATOM 759 C C . LYS A 1 96 ? -15.790 -3.239 8.715 1.00 95.50 96 LYS A C 1
ATOM 761 O O . LYS A 1 96 ? -15.021 -3.807 9.493 1.00 95.50 96 LYS A O 1
ATOM 766 N N . LYS A 1 97 ? -15.716 -3.413 7.395 1.00 96.00 97 LYS A N 1
ATOM 767 C CA . LYS A 1 97 ? -14.714 -4.257 6.738 1.00 96.00 97 LYS A CA 1
ATOM 768 C C . LYS A 1 97 ? -13.625 -3.420 6.087 1.00 96.00 97 LYS A C 1
ATOM 770 O O . LYS A 1 97 ? -13.856 -2.303 5.630 1.00 96.00 97 LYS A O 1
ATOM 775 N N . TRP A 1 98 ? -12.434 -4.000 6.005 1.00 96.94 98 TRP A N 1
ATOM 776 C CA . TRP A 1 98 ? -11.390 -3.486 5.130 1.00 96.94 98 TRP A CA 1
ATOM 777 C C . TRP A 1 98 ? -11.790 -3.690 3.664 1.00 96.94 98 TRP A C 1
ATOM 779 O O . TRP A 1 98 ? -12.227 -4.779 3.287 1.00 96.94 98 TRP A O 1
ATOM 789 N N . ILE A 1 99 ? -11.626 -2.645 2.858 1.00 97.12 99 ILE A N 1
ATOM 790 C CA . ILE A 1 99 ? -11.832 -2.630 1.405 1.00 97.12 99 ILE A CA 1
ATOM 791 C C . ILE A 1 99 ? -10.669 -1.895 0.738 1.00 97.12 99 ILE A C 1
ATOM 793 O O . ILE A 1 99 ? -9.958 -1.124 1.390 1.00 97.12 99 ILE A O 1
ATOM 797 N N . TRP A 1 100 ? -10.462 -2.108 -0.554 1.00 97.69 100 TRP A N 1
ATOM 798 C CA . TRP A 1 100 ? -9.471 -1.349 -1.305 1.00 97.69 100 TRP A CA 1
ATOM 799 C C . TRP A 1 100 ? -10.004 0.035 -1.675 1.00 97.69 100 TRP A C 1
ATOM 801 O O . TRP A 1 100 ? -11.197 0.241 -1.890 1.00 97.69 100 TRP A O 1
ATOM 811 N N . SER A 1 101 ? -9.103 1.010 -1.768 1.00 95.94 101 SER A N 1
ATOM 812 C CA . SER A 1 101 ? -9.439 2.400 -2.099 1.00 95.94 101 SER A CA 1
ATOM 813 C C . SER A 1 101 ? -9.961 2.606 -3.527 1.00 95.94 101 SER A C 1
ATOM 815 O O . SER A 1 101 ? -10.481 3.678 -3.829 1.00 95.94 101 SER A O 1
ATOM 817 N N . ASP A 1 102 ? -9.847 1.599 -4.394 1.00 94.25 102 ASP A N 1
ATOM 818 C CA . ASP A 1 102 ? -10.486 1.566 -5.716 1.00 94.25 102 ASP A CA 1
ATOM 819 C C . ASP A 1 102 ? -11.957 1.091 -5.659 1.00 94.25 102 ASP A C 1
ATOM 821 O O . ASP A 1 102 ? -12.658 1.107 -6.670 1.00 94.25 102 ASP A O 1
ATOM 825 N N . GLY A 1 103 ? -12.440 0.713 -4.470 1.00 94.69 103 GLY A N 1
ATOM 826 C CA . GLY A 1 103 ? -13.804 0.257 -4.205 1.00 94.69 103 GLY A CA 1
ATOM 827 C C . GLY A 1 103 ? -13.992 -1.258 -4.267 1.00 94.69 103 GLY A C 1
ATOM 828 O O . GLY A 1 103 ? -15.103 -1.730 -4.024 1.00 94.69 103 GLY A O 1
ATOM 829 N N . SER A 1 104 ? -12.950 -2.026 -4.580 1.00 96.69 104 SER A N 1
ATOM 830 C CA . SER A 1 104 ? -13.019 -3.486 -4.612 1.00 96.69 104 SER A CA 1
ATOM 831 C C . SER A 1 104 ? -12.913 -4.111 -3.211 1.00 96.69 104 SER A C 1
ATOM 833 O O . SER A 1 104 ? -12.403 -3.518 -2.254 1.00 96.69 104 SER A O 1
ATOM 835 N N . GLU A 1 105 ? -13.432 -5.331 -3.070 1.00 97.12 105 GLU A N 1
ATOM 836 C CA . GLU A 1 105 ? -13.348 -6.090 -1.820 1.00 97.12 105 GLU A CA 1
ATOM 837 C C . GLU A 1 105 ? -11.939 -6.665 -1.605 1.00 97.12 105 GLU A C 1
ATOM 839 O O . GLU A 1 105 ? -11.205 -6.941 -2.554 1.00 97.12 105 GLU A O 1
ATOM 844 N N . VAL A 1 106 ? -11.575 -6.919 -0.343 1.00 97.19 106 VAL A N 1
ATOM 845 C CA . VAL A 1 106 ? -10.375 -7.704 -0.014 1.00 97.19 106 VAL A CA 1
ATOM 846 C C . VAL A 1 106 ? -10.659 -9.185 -0.276 1.00 97.19 106 VAL A C 1
ATOM 848 O O . VAL A 1 106 ? -11.120 -9.917 0.602 1.00 97.19 106 VAL A O 1
ATOM 851 N N . ASP A 1 107 ? -10.390 -9.617 -1.502 1.00 96.81 107 ASP A N 1
ATOM 852 C CA . ASP A 1 107 ? -10.618 -10.972 -2.022 1.00 96.81 107 ASP A CA 1
ATOM 853 C C . ASP A 1 107 ? -9.357 -11.857 -2.017 1.00 96.81 107 ASP A C 1
ATOM 855 O O . ASP A 1 107 ? -9.445 -13.081 -2.143 1.00 96.81 107 ASP A O 1
ATOM 859 N N . TYR A 1 108 ? -8.188 -11.256 -1.802 1.00 96.62 108 TYR A N 1
ATOM 860 C CA . TYR A 1 108 ? -6.921 -11.943 -1.608 1.00 96.62 108 TYR A CA 1
ATOM 861 C C . TYR A 1 108 ? -6.322 -11.605 -0.247 1.00 96.62 108 TYR A C 1
ATOM 863 O O . TYR A 1 108 ? -6.261 -10.450 0.173 1.00 96.62 108 TYR A O 1
ATOM 871 N N . LYS A 1 109 ? -5.829 -12.640 0.431 1.00 92.06 109 LYS A N 1
ATOM 872 C CA . LYS A 1 109 ? -5.030 -12.529 1.649 1.00 92.06 109 LYS A CA 1
ATOM 873 C C . LYS A 1 109 ? -3.803 -13.410 1.481 1.00 92.06 109 LYS A C 1
ATOM 875 O O . LYS A 1 109 ? -3.910 -14.575 1.099 1.00 92.06 109 LYS A O 1
ATOM 880 N N . THR A 1 110 ? -2.634 -12.840 1.740 1.00 89.31 110 THR A N 1
ATOM 881 C CA . THR A 1 110 ? -1.375 -13.592 1.798 1.00 89.31 110 THR A CA 1
ATOM 882 C C . THR A 1 110 ? -1.402 -14.604 2.956 1.00 89.31 110 THR A C 1
ATOM 884 O O . THR A 1 110 ? -2.286 -14.574 3.803 1.00 89.31 110 THR A O 1
ATOM 887 N N . TRP A 1 111 ? -0.428 -15.510 3.029 1.00 85.69 111 TRP A N 1
ATOM 888 C CA . TRP A 1 111 ? -0.271 -16.408 4.183 1.00 85.69 111 TRP A CA 1
ATOM 889 C C . TRP A 1 111 ? 0.241 -15.686 5.437 1.00 85.69 111 TRP A C 1
ATOM 891 O O . TRP A 1 111 ? 0.129 -16.211 6.542 1.00 85.69 111 TRP A O 1
ATOM 901 N N . PHE A 1 112 ? 0.799 -14.486 5.265 1.00 86.38 112 PHE A N 1
ATOM 902 C CA . PHE A 1 112 ? 1.426 -13.692 6.315 1.00 86.38 112 PHE A CA 1
ATOM 903 C C . PHE A 1 112 ? 0.745 -12.321 6.385 1.00 86.38 112 PHE A C 1
ATOM 905 O O . PHE A 1 112 ? 1.132 -11.394 5.685 1.00 86.38 112 PHE A O 1
ATOM 912 N N . TYR A 1 113 ? -0.303 -12.186 7.195 1.00 95.31 113 TYR A N 1
ATOM 913 C CA . TYR A 1 113 ? -0.969 -10.903 7.448 1.00 95.31 113 TYR A CA 1
ATOM 914 C C . TYR A 1 113 ? -1.300 -10.751 8.936 1.00 95.31 113 TYR A C 1
ATOM 916 O O . TYR A 1 113 ? -1.461 -11.739 9.657 1.00 95.31 113 TYR A O 1
ATOM 924 N N . ALA A 1 114 ? -1.384 -9.508 9.410 1.00 95.38 114 ALA A N 1
ATOM 925 C CA . ALA A 1 114 ? -1.797 -9.204 10.773 1.00 95.38 114 ALA A CA 1
ATOM 926 C C . ALA A 1 114 ? -3.286 -9.533 10.979 1.00 95.38 114 ALA A C 1
ATOM 928 O O . ALA A 1 114 ? -4.136 -9.140 10.182 1.00 95.38 114 ALA A O 1
ATOM 929 N N . GLN A 1 115 ? -3.615 -10.214 12.083 1.00 94.00 115 GLN A N 1
ATOM 930 C CA . GLN A 1 115 ? -4.977 -10.689 12.381 1.00 94.00 115 GLN A CA 1
ATOM 931 C C . GLN A 1 115 ? -6.031 -9.573 12.445 1.00 94.00 115 GLN A C 1
ATOM 933 O O . GLN A 1 115 ? -7.222 -9.844 12.320 1.00 94.00 115 GLN A O 1
ATOM 938 N N . ASP A 1 116 ? -5.623 -8.320 12.634 1.00 93.69 116 ASP A N 1
ATOM 939 C CA . ASP A 1 116 ? -6.517 -7.160 12.618 1.00 93.69 116 ASP A CA 1
ATOM 940 C C . ASP A 1 116 ? -7.187 -6.922 11.254 1.00 93.69 116 ASP A C 1
ATOM 942 O O . ASP A 1 116 ? -8.201 -6.227 11.191 1.00 93.69 116 ASP A O 1
ATOM 946 N N . LEU A 1 117 ? -6.693 -7.546 10.176 1.00 94.56 117 LEU A N 1
ATOM 947 C CA . LEU A 1 117 ? -7.375 -7.561 8.87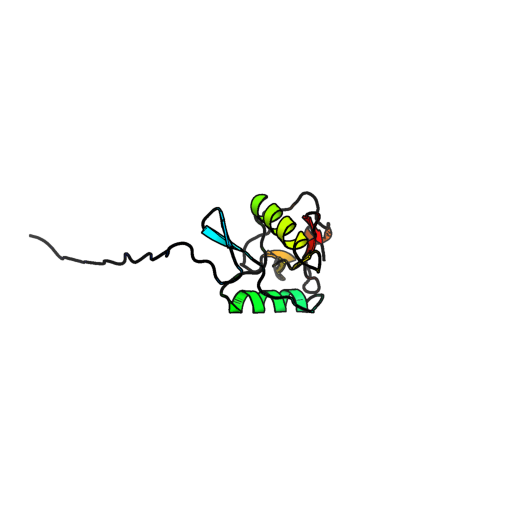7 1.00 94.56 117 LEU A CA 1
ATOM 948 C C . LEU A 1 117 ? -8.710 -8.332 8.931 1.00 94.56 117 LEU A C 1
ATOM 950 O O . LEU A 1 117 ? -9.588 -8.107 8.102 1.00 94.56 117 LEU A O 1
ATOM 954 N N . ASP A 1 118 ? -8.874 -9.236 9.903 1.00 94.44 118 ASP A N 1
ATOM 955 C CA . ASP A 1 118 ? -10.083 -10.050 10.097 1.00 94.44 118 ASP A CA 1
ATOM 956 C C . ASP A 1 118 ? -11.040 -9.473 11.157 1.00 94.44 118 ASP A C 1
ATOM 958 O O . ASP A 1 118 ? -12.060 -10.086 11.479 1.00 94.44 118 ASP A O 1
ATOM 962 N N . ARG A 1 119 ? -10.716 -8.308 11.729 1.00 94.38 119 ARG A N 1
ATOM 963 C CA . ARG A 1 119 ? -11.521 -7.624 12.753 1.00 94.38 119 ARG A CA 1
ATOM 964 C C . ARG A 1 119 ? -12.284 -6.446 12.153 1.00 94.38 119 ARG A C 1
ATOM 966 O O . ARG A 1 119 ? -12.012 -6.039 11.025 1.00 94.38 119 ARG A O 1
ATOM 973 N N . ASP A 1 120 ? -13.202 -5.878 12.939 1.00 96.38 120 ASP A N 1
ATOM 974 C CA . ASP A 1 120 ? -13.805 -4.577 12.633 1.00 96.38 120 ASP A CA 1
ATOM 975 C C . ASP A 1 120 ? -12.683 -3.570 12.337 1.00 96.38 120 ASP A C 1
ATOM 977 O O . ASP A 1 120 ? -11.797 -3.332 13.169 1.00 96.38 120 ASP A O 1
ATOM 981 N N . CYS A 1 121 ? -12.710 -2.997 11.138 1.00 94.94 121 CYS A N 1
ATOM 982 C CA . CYS A 1 121 ? -11.720 -2.017 10.728 1.00 94.94 121 CYS A CA 1
ATOM 983 C C . CYS A 1 121 ? -11.864 -0.715 11.527 1.00 94.94 121 CYS A C 1
ATOM 985 O O . CYS A 1 121 ? -12.876 -0.440 12.176 1.00 94.94 121 CYS A O 1
ATOM 987 N N . ASN A 1 122 ? -10.844 0.136 11.447 1.00 90.75 122 ASN A N 1
ATOM 988 C CA . ASN A 1 122 ? -10.936 1.513 11.915 1.00 90.75 122 ASN A CA 1
ATOM 989 C C . ASN A 1 122 ? -10.174 2.452 10.979 1.00 90.75 122 ASN A C 1
ATOM 991 O O . ASN A 1 122 ? -9.376 2.024 10.149 1.00 90.75 122 ASN A O 1
ATOM 995 N N . THR A 1 123 ? -10.425 3.751 11.120 1.00 91.06 123 THR A N 1
ATOM 996 C CA . THR A 1 123 ? -9.868 4.776 10.230 1.00 91.06 123 THR A CA 1
ATOM 997 C C . THR A 1 123 ? -8.507 5.314 10.664 1.00 91.06 123 THR A C 1
ATOM 999 O O . THR A 1 123 ? -8.046 6.287 10.075 1.00 91.06 123 THR A O 1
ATOM 1002 N N . GLU A 1 124 ? -7.906 4.775 11.724 1.00 88.12 124 GLU A N 1
ATOM 1003 C CA . GLU A 1 124 ? -6.682 5.325 12.320 1.00 88.12 124 GLU A CA 1
ATOM 1004 C C . GLU A 1 124 ? -5.408 4.628 11.826 1.00 88.12 124 GLU A C 1
ATOM 1006 O O . GLU A 1 124 ? -4.314 5.180 11.958 1.00 88.12 124 GLU A O 1
ATOM 1011 N N . TYR A 1 125 ? -5.547 3.453 11.209 1.00 88.25 125 TYR A N 1
ATOM 1012 C CA . TYR A 1 125 ? -4.434 2.666 10.688 1.00 88.25 125 TYR A CA 1
ATOM 1013 C C . TYR A 1 125 ? -4.215 2.870 9.190 1.00 88.25 125 TYR A C 1
ATOM 1015 O O . TYR A 1 125 ? -5.158 3.055 8.421 1.00 88.25 125 TYR A O 1
ATOM 1023 N N . THR A 1 126 ? -2.946 2.798 8.795 1.00 93.00 126 THR A N 1
ATOM 1024 C CA . THR A 1 126 ? -2.515 2.734 7.399 1.00 93.00 126 THR A CA 1
ATOM 1025 C C . THR A 1 126 ? -1.753 1.439 7.227 1.00 93.00 126 THR A C 1
ATOM 1027 O O . THR A 1 126 ? -0.740 1.233 7.887 1.00 93.00 126 THR A O 1
ATOM 1030 N N . TRP A 1 127 ? -2.249 0.578 6.348 1.00 94.69 127 TRP A N 1
ATOM 1031 C CA . TRP A 1 127 ? -1.615 -0.702 6.088 1.00 94.69 127 TRP A CA 1
ATOM 1032 C C . TRP A 1 127 ? -0.392 -0.544 5.196 1.00 94.69 127 TRP A C 1
ATOM 1034 O O . TRP A 1 127 ? -0.358 0.306 4.302 1.00 94.69 127 TRP A O 1
ATOM 1044 N N . VAL A 1 128 ? 0.591 -1.401 5.417 1.00 94.94 128 VAL A N 1
ATOM 1045 C CA . VAL A 1 128 ? 1.807 -1.511 4.626 1.00 94.94 128 VAL A CA 1
ATOM 1046 C C . VAL A 1 128 ? 2.083 -2.969 4.276 1.00 94.94 128 VAL A C 1
ATOM 1048 O O . VAL A 1 128 ? 1.694 -3.886 5.002 1.00 94.94 128 VAL A O 1
ATOM 1051 N N . ILE A 1 129 ? 2.793 -3.173 3.169 1.00 95.88 129 ILE A N 1
ATOM 1052 C CA . ILE A 1 129 ? 3.422 -4.447 2.822 1.00 95.88 129 ILE A CA 1
ATOM 1053 C C . ILE A 1 129 ? 4.929 -4.353 3.066 1.00 95.88 129 ILE A C 1
ATOM 1055 O O . ILE A 1 129 ? 5.594 -3.453 2.545 1.00 95.88 129 ILE A O 1
ATOM 1059 N N . GLY A 1 130 ? 5.461 -5.272 3.872 1.00 95.94 130 GLY A N 1
ATOM 1060 C CA . GLY A 1 130 ? 6.891 -5.392 4.167 1.00 95.94 130 GLY A CA 1
ATOM 1061 C C . GLY A 1 130 ? 7.690 -6.130 3.086 1.00 95.94 130 GLY A C 1
ATOM 1062 O O . GLY A 1 130 ? 7.141 -6.682 2.130 1.00 95.94 130 GLY A O 1
ATOM 1063 N N . THR A 1 131 ? 9.016 -6.175 3.247 1.00 96.81 131 THR A N 1
ATOM 1064 C CA . THR A 1 131 ? 9.941 -6.917 2.357 1.00 96.81 131 THR A CA 1
ATOM 1065 C C . THR A 1 131 ? 9.808 -8.434 2.415 1.00 96.81 131 THR A C 1
ATOM 1067 O O . THR A 1 131 ? 10.292 -9.127 1.519 1.00 96.81 131 THR A O 1
ATOM 1070 N N . ASP A 1 132 ? 9.164 -8.945 3.456 1.00 95.69 132 ASP A N 1
ATOM 1071 C CA . ASP A 1 132 ? 8.803 -10.346 3.666 1.00 95.69 132 ASP A CA 1
ATOM 1072 C C . ASP A 1 132 ? 7.396 -10.679 3.136 1.00 95.69 132 ASP A C 1
ATOM 1074 O O . ASP A 1 132 ? 6.981 -11.839 3.149 1.00 95.69 132 ASP A O 1
ATOM 1078 N N . GLY A 1 133 ? 6.660 -9.674 2.650 1.00 95.94 133 GLY A N 1
ATOM 1079 C CA . GLY A 1 133 ? 5.278 -9.812 2.207 1.00 95.94 133 GLY A CA 1
ATOM 1080 C C . GLY A 1 133 ? 4.248 -9.816 3.324 1.00 95.94 133 GLY A C 1
ATOM 1081 O O . GLY A 1 133 ? 3.075 -10.061 3.027 1.00 95.94 133 GLY A O 1
ATOM 1082 N N . LEU A 1 134 ? 4.650 -9.535 4.567 1.00 96.75 134 LEU A N 1
ATOM 1083 C CA . LEU A 1 134 ? 3.722 -9.338 5.669 1.00 96.75 134 LEU A CA 1
ATOM 1084 C C . LEU A 1 134 ? 2.878 -8.087 5.421 1.00 96.75 134 LEU A C 1
ATOM 1086 O O . LEU A 1 134 ? 3.418 -7.018 5.135 1.00 96.75 134 LEU A O 1
ATOM 1090 N N . TRP A 1 135 ? 1.559 -8.220 5.557 1.00 96.44 135 TRP A N 1
ATOM 1091 C CA . TRP A 1 135 ? 0.656 -7.070 5.629 1.00 96.44 135 TRP A CA 1
ATOM 1092 C C . TRP A 1 135 ? 0.432 -6.700 7.095 1.00 96.44 135 TRP A C 1
ATOM 1094 O O . TRP A 1 135 ? -0.076 -7.522 7.863 1.00 96.44 135 TRP A O 1
ATOM 1104 N N . ASN A 1 136 ? 0.805 -5.486 7.492 1.00 94.12 136 ASN A N 1
ATOM 1105 C CA . ASN A 1 136 ? 0.594 -4.945 8.840 1.00 94.12 136 ASN A CA 1
ATOM 1106 C C . ASN A 1 136 ? 0.383 -3.419 8.795 1.00 94.12 136 ASN A C 1
ATOM 1108 O O . ASN A 1 136 ? 0.176 -2.870 7.718 1.00 94.12 136 ASN A O 1
ATOM 1112 N N . PHE A 1 137 ? 0.362 -2.749 9.948 1.00 89.75 137 PHE A N 1
ATOM 1113 C CA . PHE A 1 137 ? 0.160 -1.303 10.095 1.00 89.75 137 PHE A CA 1
ATOM 1114 C C . PHE A 1 137 ? 0.993 -0.749 11.258 1.00 89.75 137 PHE A C 1
ATOM 1116 O O . PHE A 1 137 ? 1.416 -1.562 12.116 1.00 89.75 137 PHE A O 1
#

InterPro domains:
  IPR001304 C-type lectin-like [PS50041] (54-137)
  IPR016186 C-type lectin-like/link domain superfamily [G3DSA:3.10.100.10] (18-137)
  IPR016187 C-type lectin fold [SSF56436] (51-136)
  IPR050976 Snake venom C-type lectin-like [PTHR22991] (19-136)

pLDDT: mean 86.29, std 15.58, range [40.09, 97.69]

Foldseek 3Di:
DDDDDDDDPPPPPCPDDLDAPPQWDQDPPSDTDGDDDDDDDFWLVVLVVQQVRLVVRPHFFQDDQDPVSLVVQLVRLVVDPNQKGWGQWAAPPVVLATQGVVRHRCNDDDPAEDCCNVPRHDSGHIWMQGNVSYIDD

Sequence (137 aa):
MRRIVVIFLALQLVHGVGICPPESELIRDGECRGNYTRISTTGKEGLKTVISKCSEIQAHPVYIHNYEQQSYWIWQSQMTDEKSIIMGLMCDVDSKKWIWSDGSEVDYKTWFYAQDLDRDCNTEYTWVIGTDGLWNF

Secondary structure (DSSP, 8-state):
----------------S--PPTTEEE-GGG-EEE--------THHHHHHHHHHHHHTT---B--SSHHHHHHHHHHHHHSSSSEEEB-EEEETTTTEEEETTS-B-----SSB-GGGGSPP-TT---EEETT--EE-